Protein AF-A0A8S3J9H4-F1 (afdb_monomer_lite)

pLDDT: mean 72.63, std 20.02, range [33.22, 95.88]

Radius of gyration: 18.47 Å; chains: 1; bounding box: 57×31×37 Å

InterPro domains:
  IPR017923 Transcription factor IIS, N-terminal [PF08711] (23-72)
  IPR017923 Transcription factor IIS, N-terminal [PS51319] (1-75)
  IPR035441 TFIIS/LEDGF domain superfamily [G3DSA:1.20.930.10] (1-78)
  IPR051037 RNA Polymerase II Transcription Factor IWS1 [PTHR46010] (1-109)

Structure (mmCIF, N/CA/C/O backbone):
data_AF-A0A8S3J9H4-F1
#
_entry.id   AF-A0A8S3J9H4-F1
#
loop_
_atom_site.group_PDB
_atom_site.id
_atom_site.type_symbol
_atom_site.label_atom_id
_atom_site.label_alt_id
_atom_site.label_comp_id
_atom_site.label_asym_id
_atom_site.label_entity_id
_atom_site.label_seq_id
_atom_site.pdbx_PDB_ins_code
_atom_site.Cartn_x
_atom_site.Cartn_y
_atom_site.Cartn_z
_atom_site.occupancy
_atom_site.B_iso_or_equiv
_atom_site.auth_seq_id
_atom_site.auth_comp_id
_atom_site.auth_asym_id
_atom_site.auth_atom_id
_atom_site.pdbx_PDB_model_num
ATOM 1 N N . ASP A 1 1 ? -10.829 -6.716 -11.787 1.00 57.03 1 ASP A N 1
ATOM 2 C CA . ASP A 1 1 ? -10.877 -5.422 -11.090 1.00 57.03 1 ASP A CA 1
ATOM 3 C C . ASP A 1 1 ? -11.610 -5.626 -9.769 1.00 57.03 1 ASP A C 1
ATOM 5 O O . ASP A 1 1 ? -12.812 -5.837 -9.770 1.00 57.03 1 ASP A O 1
ATOM 9 N N . TRP A 1 2 ? -10.871 -5.813 -8.675 1.00 53.56 2 TRP A N 1
ATOM 10 C CA . TRP A 1 2 ? -11.391 -6.471 -7.458 1.00 53.56 2 TRP A CA 1
ATOM 11 C C . TRP A 1 2 ? -11.463 -5.550 -6.231 1.00 53.56 2 TRP A C 1
ATOM 13 O O . TRP A 1 2 ? -12.078 -5.885 -5.222 1.00 53.56 2 TRP A O 1
ATOM 23 N N . LEU A 1 3 ? -10.848 -4.375 -6.346 1.00 59.88 3 LEU A N 1
ATOM 24 C CA . LEU A 1 3 ? -10.882 -3.277 -5.378 1.00 59.88 3 LEU A CA 1
ATOM 25 C C . LEU A 1 3 ? -11.513 -2.020 -5.980 1.00 59.88 3 LEU A C 1
ATOM 27 O O . LEU A 1 3 ? -11.468 -0.951 -5.371 1.00 59.88 3 LEU A O 1
ATOM 31 N N . SER A 1 4 ? -12.081 -2.145 -7.179 1.00 64.75 4 SER A N 1
ATOM 32 C CA . SER A 1 4 ? -12.925 -1.115 -7.762 1.00 64.75 4 SER A CA 1
ATOM 33 C C . SER A 1 4 ? -14.063 -0.827 -6.785 1.00 64.75 4 SER A C 1
ATOM 35 O O . SER A 1 4 ? -14.552 -1.766 -6.144 1.00 64.75 4 SER A O 1
ATOM 37 N N . PRO A 1 5 ? -14.473 0.445 -6.641 1.00 62.62 5 PRO A N 1
ATOM 38 C CA . PRO A 1 5 ? -15.626 0.790 -5.828 1.00 62.62 5 PRO A CA 1
ATOM 39 C C . PRO A 1 5 ? -16.774 -0.147 -6.189 1.00 62.62 5 PRO A C 1
ATOM 41 O O . PRO A 1 5 ? -17.089 -0.304 -7.372 1.00 62.62 5 PRO A O 1
ATOM 44 N N . LEU A 1 6 ? -17.393 -0.771 -5.186 1.00 68.19 6 LEU A N 1
ATOM 45 C CA . LEU A 1 6 ? -18.644 -1.483 -5.417 1.00 68.19 6 LEU A CA 1
ATOM 46 C C . LEU A 1 6 ? -19.658 -0.506 -6.055 1.00 68.19 6 LEU A C 1
ATOM 48 O O . LEU A 1 6 ? -19.494 0.712 -5.925 1.00 68.19 6 LEU A O 1
ATOM 52 N N . PRO A 1 7 ? -20.706 -0.984 -6.747 1.00 70.88 7 PRO A N 1
ATOM 53 C CA . PRO A 1 7 ? -21.703 -0.098 -7.360 1.00 70.88 7 PRO A CA 1
ATOM 54 C C . PRO A 1 7 ? -22.318 0.904 -6.364 1.00 70.88 7 PRO A C 1
ATOM 56 O O . PRO A 1 7 ? -22.689 2.014 -6.733 1.00 70.88 7 PRO A O 1
ATOM 59 N N . ASP A 1 8 ? -22.356 0.532 -5.082 1.00 82.69 8 ASP A N 1
ATOM 60 C CA . ASP A 1 8 ? -22.808 1.339 -3.944 1.00 82.69 8 ASP A CA 1
ATOM 61 C C . ASP A 1 8 ? -21.680 2.130 -3.241 1.00 82.69 8 ASP A C 1
ATOM 63 O O . ASP A 1 8 ? -21.896 2.753 -2.200 1.00 82.69 8 ASP A O 1
ATOM 67 N N . LYS A 1 9 ? -20.468 2.110 -3.805 1.00 75.00 9 LYS A N 1
ATOM 68 C CA . LYS A 1 9 ? -19.220 2.691 -3.285 1.00 75.00 9 LYS A CA 1
ATOM 69 C C . LYS A 1 9 ? -18.802 2.146 -1.918 1.00 75.00 9 LYS A C 1
ATOM 71 O O . LYS A 1 9 ? -18.009 2.785 -1.225 1.00 75.00 9 LYS A O 1
ATOM 76 N N . SER A 1 10 ? -19.323 0.994 -1.503 1.00 83.19 10 SER A N 1
ATOM 77 C CA . SER A 1 10 ? -18.910 0.365 -0.255 1.00 83.19 10 SER A CA 1
ATOM 78 C C . SER A 1 10 ? -17.528 -0.283 -0.384 1.00 83.19 10 SER A C 1
ATOM 80 O O . SER A 1 10 ? -17.036 -0.579 -1.475 1.00 83.19 10 SER A O 1
ATOM 82 N N . LEU A 1 11 ? -16.874 -0.476 0.765 1.00 86.38 11 LEU A N 1
ATOM 83 C CA . LEU A 1 11 ? -15.623 -1.221 0.827 1.00 86.38 11 LEU A CA 1
ATOM 84 C C . LEU A 1 11 ? -15.904 -2.720 0.983 1.00 86.38 11 LEU A C 1
ATOM 86 O O . LEU A 1 11 ? -16.80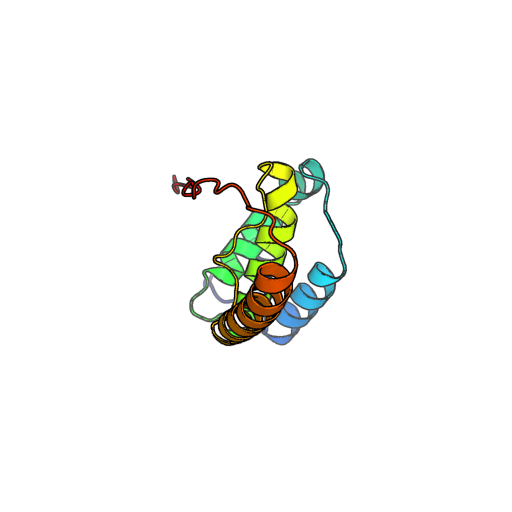2 -3.083 1.750 1.00 86.38 11 LEU A O 1
ATOM 90 N N . PRO A 1 12 ? -15.063 -3.591 0.395 1.00 85.00 12 PRO A N 1
ATOM 91 C CA . PRO A 1 12 ? -15.054 -5.019 0.707 1.00 85.00 12 PRO A CA 1
ATOM 92 C C . PRO A 1 12 ? -14.920 -5.265 2.213 1.00 85.00 12 PRO A C 1
ATOM 94 O O . PRO A 1 12 ? -14.412 -4.409 2.934 1.00 85.00 12 PRO A O 1
ATOM 97 N N . ASN A 1 13 ? -15.317 -6.436 2.712 1.00 90.81 13 ASN A N 1
ATOM 98 C CA . ASN A 1 13 ? -15.254 -6.754 4.145 1.00 90.81 13 ASN A CA 1
ATOM 99 C C . ASN A 1 13 ? -13.864 -6.478 4.765 1.00 90.81 13 ASN A C 1
ATOM 101 O O . ASN A 1 13 ? -12.843 -6.826 4.176 1.00 90.81 13 ASN A O 1
ATOM 105 N N . ILE A 1 14 ? -13.827 -5.906 5.977 1.00 93.06 14 ILE A N 1
ATOM 106 C CA . ILE A 1 14 ? -12.584 -5.516 6.671 1.00 93.06 14 ILE A CA 1
ATOM 107 C C . ILE A 1 14 ? -11.545 -6.643 6.740 1.00 93.06 14 ILE A C 1
ATOM 109 O O . ILE A 1 14 ? -10.380 -6.396 6.444 1.00 93.06 14 ILE A O 1
ATOM 113 N N . LYS A 1 15 ? -11.963 -7.884 7.021 1.00 94.50 15 LYS A N 1
ATOM 114 C CA . LYS A 1 15 ? -11.048 -9.030 7.131 1.00 94.50 15 LYS A CA 1
ATOM 115 C C . LYS A 1 15 ? -10.355 -9.338 5.805 1.00 94.50 15 LYS A C 1
ATOM 117 O O . LYS A 1 15 ? -9.190 -9.718 5.791 1.00 94.50 15 LYS A O 1
ATOM 122 N N . ILE A 1 16 ? -11.061 -9.145 4.688 1.00 92.38 16 ILE A N 1
ATOM 123 C CA . ILE A 1 16 ? -10.501 -9.320 3.342 1.00 92.38 16 ILE A CA 1
ATOM 124 C C . ILE A 1 16 ? -9.462 -8.232 3.075 1.00 92.38 16 ILE A C 1
ATOM 126 O O . ILE A 1 16 ? -8.372 -8.528 2.591 1.00 92.38 16 ILE A O 1
ATOM 130 N N . ARG A 1 17 ? -9.770 -6.979 3.433 1.00 93.19 17 ARG A N 1
ATOM 131 C CA . ARG A 1 17 ? -8.846 -5.850 3.248 1.00 93.19 17 ARG A CA 1
ATOM 132 C C . ARG A 1 17 ? -7.577 -6.028 4.078 1.00 93.19 17 ARG A C 1
ATOM 134 O O . ARG A 1 17 ? -6.482 -5.854 3.557 1.00 93.19 17 ARG A O 1
ATOM 141 N N . GLU A 1 18 ? -7.709 -6.437 5.336 1.00 95.38 18 GLU A N 1
ATOM 142 C CA . GLU A 1 18 ? -6.578 -6.728 6.224 1.00 95.38 18 GLU A CA 1
ATOM 143 C C . GLU A 1 18 ? -5.712 -7.877 5.704 1.00 95.38 18 GLU A C 1
ATOM 145 O O . GLU A 1 18 ? -4.486 -7.749 5.647 1.00 95.38 18 GLU A O 1
ATOM 150 N N . ALA A 1 19 ? -6.340 -8.984 5.292 1.00 95.06 19 ALA A N 1
ATOM 151 C CA . ALA A 1 19 ? -5.637 -10.128 4.726 1.00 95.06 19 ALA A CA 1
ATOM 152 C C . ALA A 1 19 ? -4.871 -9.736 3.459 1.00 95.06 19 ALA A C 1
ATOM 154 O O . ALA A 1 19 ? -3.695 -10.076 3.325 1.00 95.06 19 ALA A O 1
ATOM 155 N N . LEU A 1 20 ? -5.501 -8.961 2.572 1.00 92.62 20 LEU A N 1
ATOM 156 C CA . LEU A 1 20 ? -4.836 -8.434 1.391 1.00 92.62 20 LEU A CA 1
ATOM 157 C C . LEU A 1 20 ? -3.634 -7.574 1.770 1.00 92.62 20 LEU A C 1
ATOM 159 O O . LEU A 1 20 ? -2.537 -7.834 1.293 1.00 92.62 20 LEU A O 1
ATOM 163 N N . ILE A 1 21 ? -3.826 -6.547 2.599 1.00 93.94 21 ILE A N 1
ATOM 164 C CA . ILE A 1 21 ? -2.748 -5.623 2.971 1.00 93.94 21 ILE A CA 1
ATOM 165 C C . ILE A 1 21 ? -1.561 -6.414 3.529 1.00 93.94 21 ILE A C 1
ATOM 167 O O . ILE A 1 21 ? -0.424 -6.171 3.133 1.00 93.94 21 ILE A O 1
ATOM 171 N N . LYS A 1 22 ? -1.823 -7.415 4.375 1.00 94.44 22 LYS A N 1
ATOM 172 C CA . LYS A 1 22 ? -0.793 -8.298 4.933 1.00 94.44 22 LYS A CA 1
ATOM 173 C C . LYS A 1 22 ? -0.061 -9.119 3.866 1.00 94.44 22 LYS A C 1
ATOM 175 O O . LYS A 1 22 ? 1.137 -9.346 4.009 1.00 94.44 22 LYS A O 1
ATOM 180 N N . ILE A 1 23 ? -0.759 -9.580 2.831 1.00 93.81 23 ILE A N 1
ATOM 181 C CA . ILE A 1 23 ? -0.153 -10.271 1.686 1.00 93.81 23 ILE A CA 1
ATOM 182 C C . ILE A 1 23 ? 0.707 -9.288 0.880 1.00 93.81 23 ILE A C 1
ATOM 184 O O . ILE A 1 23 ? 1.861 -9.589 0.602 1.00 93.81 23 ILE A O 1
ATOM 188 N N . LEU A 1 24 ? 0.203 -8.086 0.582 1.00 92.00 24 LEU A N 1
ATOM 189 C CA . LEU A 1 24 ? 0.939 -7.070 -0.182 1.00 92.00 24 LEU A CA 1
ATOM 190 C C . LEU A 1 24 ? 2.223 -6.613 0.516 1.00 92.00 24 LEU A C 1
ATOM 192 O O . LEU A 1 24 ? 3.225 -6.386 -0.150 1.00 92.00 24 LEU A O 1
ATOM 196 N N . GLN A 1 25 ? 2.220 -6.543 1.848 1.00 91.44 25 GLN A N 1
ATOM 197 C CA . GLN A 1 25 ? 3.410 -6.226 2.647 1.00 91.44 25 GLN A CA 1
ATOM 198 C C . GLN A 1 25 ? 4.528 -7.271 2.549 1.00 91.44 25 GLN A C 1
ATOM 200 O O . GLN A 1 25 ? 5.663 -6.962 2.902 1.00 91.44 25 GLN A O 1
ATOM 205 N N . GLN A 1 26 ? 4.223 -8.499 2.125 1.00 91.81 26 GLN A N 1
ATOM 206 C CA . GLN A 1 26 ? 5.230 -9.552 1.952 1.00 91.81 26 GLN A CA 1
ATOM 207 C C . GLN A 1 26 ? 5.957 -9.434 0.613 1.00 91.81 26 GLN A C 1
ATOM 209 O O . GLN A 1 26 ? 7.032 -10.008 0.452 1.00 91.81 26 GLN A O 1
ATOM 214 N N . PHE A 1 27 ? 5.399 -8.685 -0.340 1.00 87.00 27 PHE A N 1
ATOM 215 C CA . PHE A 1 27 ? 6.103 -8.371 -1.572 1.00 87.00 27 PHE A CA 1
ATOM 216 C C . PHE A 1 27 ? 7.113 -7.261 -1.293 1.00 87.00 27 PHE A C 1
ATOM 218 O O . PHE A 1 27 ? 6.790 -6.242 -0.683 1.00 87.00 27 PHE A O 1
ATOM 225 N N . GLY A 1 28 ? 8.347 -7.472 -1.748 1.00 81.62 28 GLY A N 1
ATOM 226 C CA . GLY A 1 28 ? 9.380 -6.444 -1.731 1.00 81.62 28 GLY A CA 1
ATOM 227 C C . GLY A 1 28 ? 9.118 -5.359 -2.777 1.00 81.62 28 GLY A C 1
ATOM 228 O O . GLY A 1 28 ? 7.980 -5.006 -3.092 1.00 81.62 28 GLY A O 1
ATOM 229 N N . THR A 1 29 ? 10.193 -4.836 -3.355 1.00 77.94 29 THR A N 1
ATOM 230 C CA . THR A 1 29 ? 10.106 -3.929 -4.498 1.00 77.94 29 THR A CA 1
ATOM 231 C C . THR A 1 29 ? 9.482 -4.644 -5.698 1.00 77.94 29 THR A C 1
ATOM 233 O O . THR A 1 29 ? 10.009 -5.634 -6.203 1.00 77.94 29 THR A O 1
ATOM 236 N N . ILE A 1 30 ? 8.337 -4.138 -6.154 1.00 84.19 30 ILE A N 1
ATOM 237 C CA . ILE A 1 30 ? 7.670 -4.594 -7.376 1.00 84.19 30 ILE A CA 1
ATOM 238 C C . ILE A 1 30 ? 8.241 -3.835 -8.580 1.00 84.19 30 ILE A C 1
ATOM 240 O O . ILE A 1 30 ? 8.557 -2.650 -8.488 1.00 84.19 30 ILE A O 1
ATOM 244 N N . ASN A 1 31 ? 8.357 -4.520 -9.721 1.00 84.75 31 ASN A N 1
ATOM 245 C CA . ASN A 1 31 ? 8.723 -3.897 -10.993 1.00 84.75 31 ASN A CA 1
ATOM 246 C C . ASN A 1 31 ? 7.656 -2.864 -11.419 1.00 84.75 31 ASN A C 1
ATOM 248 O O . ASN A 1 31 ? 6.462 -3.164 -11.408 1.00 84.75 31 ASN A O 1
ATOM 252 N N . ALA A 1 32 ? 8.091 -1.671 -11.834 1.00 84.75 32 ALA A N 1
ATOM 253 C CA . ALA A 1 32 ? 7.240 -0.580 -12.306 1.00 84.75 32 ALA A CA 1
ATOM 254 C C . ALA A 1 32 ? 6.224 -1.011 -13.379 1.00 84.75 32 ALA A C 1
ATOM 256 O O . ALA A 1 32 ? 5.054 -0.630 -13.298 1.00 84.75 32 ALA A O 1
ATOM 257 N N . ASP A 1 33 ? 6.639 -1.838 -14.344 1.00 87.00 33 ASP A N 1
ATOM 258 C CA . ASP A 1 33 ? 5.752 -2.322 -15.407 1.00 87.00 33 ASP A CA 1
ATOM 259 C C . ASP A 1 33 ? 4.654 -3.227 -14.838 1.00 87.00 33 ASP A C 1
ATOM 261 O O . ASP A 1 33 ? 3.473 -3.010 -15.095 1.00 87.00 33 ASP A O 1
ATOM 265 N N . ALA A 1 34 ? 5.013 -4.155 -13.945 1.00 87.19 34 ALA A N 1
ATOM 266 C CA . ALA A 1 34 ? 4.043 -5.016 -13.269 1.00 87.19 34 ALA A CA 1
ATOM 267 C C . ALA A 1 34 ? 3.062 -4.215 -12.392 1.00 87.19 34 ALA A C 1
ATOM 269 O O . ALA A 1 34 ? 1.875 -4.549 -12.304 1.00 87.19 34 ALA A O 1
ATOM 270 N N . LEU A 1 35 ? 3.527 -3.134 -11.755 1.00 88.12 35 LEU A N 1
ATOM 271 C CA . LEU A 1 35 ? 2.672 -2.243 -10.971 1.00 88.12 35 LEU A CA 1
ATOM 272 C C . LEU A 1 35 ? 1.669 -1.489 -11.856 1.00 88.12 35 LEU A C 1
ATOM 274 O O . LEU A 1 35 ? 0.492 -1.377 -11.494 1.00 88.12 35 LEU A O 1
ATOM 278 N N . ARG A 1 36 ? 2.128 -0.982 -13.005 1.00 85.81 36 ARG A N 1
ATOM 279 C CA . ARG A 1 36 ? 1.298 -0.267 -13.982 1.00 85.81 36 ARG A CA 1
ATOM 280 C C . ARG A 1 36 ? 0.251 -1.197 -14.590 1.00 85.81 36 ARG A C 1
ATOM 282 O O . ARG A 1 36 ? -0.935 -0.870 -14.554 1.00 85.81 36 ARG A O 1
ATOM 289 N N . ASP A 1 37 ? 0.683 -2.354 -15.077 1.00 88.31 37 ASP A N 1
ATOM 290 C CA . ASP A 1 37 ? -0.156 -3.286 -15.832 1.00 88.31 37 ASP A CA 1
ATOM 291 C C . ASP A 1 37 ? -1.220 -3.943 -14.940 1.00 88.31 37 ASP A C 1
ATOM 293 O O . ASP A 1 37 ? -2.361 -4.132 -15.358 1.00 88.31 37 ASP A O 1
ATOM 297 N N . SER A 1 38 ? -0.892 -4.222 -13.674 1.00 89.44 38 SER A N 1
ATOM 298 C CA . SER A 1 38 ? -1.863 -4.761 -12.710 1.00 89.44 38 SER A CA 1
ATOM 299 C C . SER A 1 38 ? -2.884 -3.731 -12.213 1.00 89.44 38 SER A C 1
ATOM 301 O O . SER A 1 38 ? -3.916 -4.110 -11.658 1.00 89.44 38 SER A O 1
ATOM 303 N N . GLY A 1 39 ? -2.600 -2.428 -12.337 1.00 88.69 39 GLY A N 1
ATOM 304 C CA . GLY A 1 39 ? -3.456 -1.356 -11.819 1.00 88.69 39 GLY A CA 1
ATOM 305 C C . GLY A 1 39 ? -3.590 -1.321 -10.288 1.00 88.69 39 GLY A C 1
ATOM 306 O O . GLY A 1 39 ? -4.379 -0.532 -9.756 1.00 88.69 39 GLY A O 1
ATOM 307 N N . ILE A 1 40 ? -2.817 -2.129 -9.557 1.00 90.62 40 ILE A N 1
ATOM 308 C CA . ILE A 1 40 ? -2.954 -2.292 -8.104 1.00 90.62 40 ILE A CA 1
ATOM 309 C C . ILE A 1 40 ? -2.654 -0.995 -7.340 1.00 90.62 40 ILE A C 1
ATOM 311 O O . ILE A 1 40 ? -3.296 -0.718 -6.329 1.00 90.62 40 ILE A O 1
ATOM 315 N N . GLY A 1 41 ? -1.758 -0.143 -7.854 1.00 89.88 41 GLY A N 1
ATOM 316 C CA 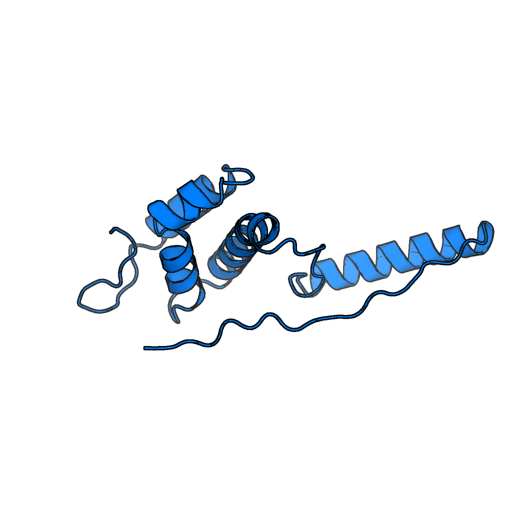. GLY A 1 41 ? -1.444 1.152 -7.240 1.00 89.88 41 GLY A CA 1
ATOM 317 C C . GLY A 1 41 ? -2.671 2.063 -7.099 1.00 89.88 41 GLY A C 1
ATOM 318 O O . GLY A 1 41 ? -2.881 2.666 -6.046 1.00 89.88 41 GLY A O 1
ATOM 319 N N . ARG A 1 42 ? -3.547 2.094 -8.115 1.00 89.38 42 ARG A N 1
ATOM 320 C CA . ARG A 1 42 ? -4.810 2.858 -8.074 1.00 89.38 42 ARG A CA 1
ATOM 321 C C . ARG A 1 42 ? -5.762 2.312 -7.014 1.00 89.38 42 ARG A C 1
ATOM 323 O O . ARG A 1 42 ? -6.362 3.080 -6.265 1.00 89.38 42 ARG A O 1
ATOM 330 N N . SER A 1 43 ? -5.841 0.990 -6.907 1.00 90.44 43 SER A N 1
ATOM 331 C CA . SER A 1 43 ? -6.668 0.315 -5.906 1.00 90.44 43 SER A CA 1
ATOM 332 C C . SER A 1 43 ? -6.207 0.595 -4.471 1.00 90.44 43 SER A C 1
ATOM 334 O O . SER A 1 43 ? -7.026 0.881 -3.598 1.00 90.44 43 SER A O 1
ATOM 336 N N . LEU A 1 44 ? -4.894 0.577 -4.218 1.00 91.62 44 LEU A N 1
ATOM 337 C CA . LEU A 1 44 ? -4.338 0.924 -2.906 1.00 91.62 44 LEU A CA 1
ATOM 338 C C . LEU A 1 44 ? -4.618 2.379 -2.539 1.00 91.62 44 LEU A C 1
ATOM 340 O O . LEU A 1 44 ? -4.997 2.666 -1.402 1.00 91.62 44 LEU A O 1
ATOM 344 N N . MET A 1 45 ? -4.490 3.287 -3.508 1.00 91.19 45 MET A N 1
ATOM 345 C CA . MET A 1 45 ? -4.813 4.698 -3.316 1.00 91.19 45 MET A CA 1
ATOM 346 C C . MET A 1 45 ? -6.300 4.905 -2.999 1.00 91.19 45 MET A C 1
ATOM 348 O O . MET A 1 45 ? -6.633 5.694 -2.113 1.00 91.19 45 MET A O 1
ATOM 352 N N . TYR A 1 46 ? -7.189 4.175 -3.679 1.00 90.81 46 TYR A N 1
ATOM 353 C CA . TYR A 1 46 ? -8.624 4.200 -3.401 1.00 90.81 46 TYR A CA 1
ATOM 354 C C . TYR A 1 46 ? -8.928 3.761 -1.961 1.00 90.81 46 TYR A C 1
ATOM 356 O O . TYR A 1 46 ? -9.572 4.512 -1.225 1.00 90.81 46 TYR A O 1
ATOM 364 N N . LEU A 1 47 ? -8.400 2.611 -1.521 1.00 91.62 47 LEU A N 1
ATOM 365 C CA . LEU A 1 47 ? -8.556 2.137 -0.139 1.00 91.62 47 LEU A CA 1
ATOM 366 C C . LEU A 1 47 ? -8.027 3.157 0.879 1.00 91.62 47 LEU A C 1
ATOM 368 O O . LEU A 1 47 ? -8.700 3.466 1.862 1.00 91.62 47 LEU A O 1
ATOM 372 N N . TYR A 1 48 ? -6.848 3.729 0.622 1.00 93.81 48 TYR A N 1
ATOM 373 C CA . TYR A 1 48 ? -6.220 4.714 1.503 1.00 93.81 48 TYR A CA 1
ATOM 374 C C . TYR A 1 48 ? -7.074 5.986 1.662 1.00 93.81 48 TYR A C 1
ATOM 376 O O . TYR A 1 48 ? -7.287 6.468 2.783 1.00 93.81 48 TYR A O 1
ATOM 384 N N . LYS A 1 49 ? -7.608 6.515 0.553 1.00 90.62 49 LYS A N 1
ATOM 385 C CA . LYS A 1 49 ? -8.446 7.724 0.547 1.00 90.62 49 LYS A CA 1
ATOM 386 C C . LYS A 1 49 ? -9.864 7.476 1.068 1.00 90.62 49 LYS A C 1
ATOM 388 O O . LYS A 1 49 ? -10.531 8.431 1.463 1.00 90.62 49 LYS A O 1
ATOM 393 N N . HIS A 1 50 ? -10.328 6.228 1.126 1.00 91.75 50 HIS A N 1
ATOM 394 C CA . HIS A 1 50 ? -11.708 5.930 1.493 1.00 91.75 50 HIS A CA 1
ATOM 395 C C . HIS A 1 50 ? -12.044 6.380 2.937 1.00 91.75 50 HIS A C 1
ATOM 397 O O . HIS A 1 50 ? -11.291 6.090 3.877 1.00 91.75 50 HIS A O 1
ATOM 403 N N . PRO A 1 51 ? -13.182 7.067 3.174 1.00 89.94 51 PRO A N 1
ATOM 404 C CA . PRO A 1 51 ? -13.533 7.590 4.500 1.00 89.94 51 PRO A CA 1
ATOM 405 C C . PRO A 1 51 ? -13.810 6.489 5.532 1.00 89.94 51 PRO A C 1
ATOM 407 O O . PRO A 1 51 ? -13.570 6.683 6.718 1.00 89.94 51 PRO A O 1
ATOM 410 N N . ARG A 1 52 ? -14.278 5.319 5.081 1.00 91.44 52 ARG A N 1
ATOM 411 C CA . ARG A 1 52 ? -14.606 4.162 5.940 1.00 91.44 52 ARG A CA 1
ATOM 412 C C . ARG A 1 52 ? -13.449 3.176 6.143 1.00 91.44 52 ARG A C 1
ATOM 414 O O . ARG A 1 52 ? -13.672 2.100 6.693 1.00 91.44 52 ARG A O 1
ATOM 421 N N . GLU A 1 53 ? -12.247 3.494 5.665 1.00 94.06 53 GLU A N 1
ATOM 422 C CA . GLU A 1 53 ? -11.072 2.661 5.939 1.00 94.06 53 GLU A CA 1
ATOM 423 C C . GLU A 1 53 ? -10.489 2.970 7.325 1.00 94.06 53 GLU A C 1
ATOM 425 O O . GLU A 1 53 ? -10.514 4.114 7.789 1.00 94.06 53 GLU A O 1
ATOM 430 N N . THR A 1 54 ? -9.959 1.947 7.993 1.00 95.88 54 THR A N 1
ATOM 431 C CA . THR A 1 54 ? -9.420 2.075 9.349 1.00 95.88 54 THR A CA 1
ATOM 432 C C . THR A 1 54 ? -8.103 2.848 9.353 1.00 95.88 54 THR A C 1
ATOM 434 O O . THR A 1 54 ? -7.325 2.812 8.398 1.00 95.88 54 THR A O 1
ATOM 437 N N . LYS A 1 55 ? -7.816 3.541 10.463 1.00 94.00 55 LYS A N 1
ATOM 438 C CA . LYS A 1 55 ? -6.553 4.280 10.628 1.00 94.00 55 LYS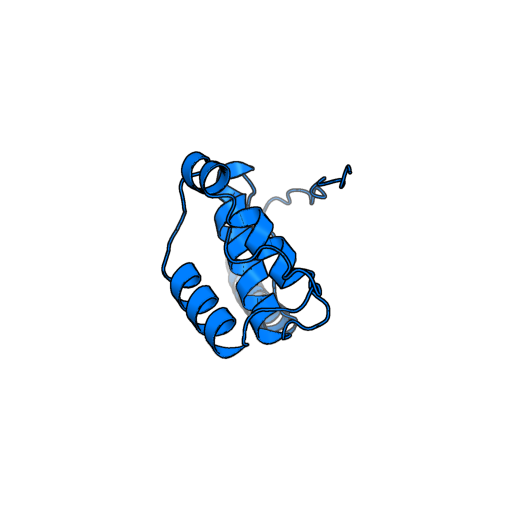 A CA 1
ATOM 439 C C . LYS A 1 55 ? -5.337 3.360 10.486 1.00 94.00 55 LYS A C 1
ATOM 441 O O . LYS A 1 55 ? -4.375 3.723 9.819 1.00 94.00 55 LYS A O 1
ATOM 446 N N . GLU A 1 56 ? -5.407 2.165 11.067 1.00 95.31 56 GLU A N 1
ATOM 447 C CA . GLU A 1 56 ? -4.332 1.176 11.002 1.00 95.31 56 GLU A CA 1
ATOM 448 C C . GLU A 1 56 ? -4.069 0.706 9.564 1.00 95.31 56 GLU A C 1
ATOM 450 O O . GLU A 1 56 ? -2.921 0.680 9.118 1.00 95.31 56 GLU A O 1
ATOM 455 N N . ASN A 1 57 ? -5.125 0.417 8.799 1.00 95.44 57 ASN A N 1
ATOM 456 C CA . ASN A 1 57 ? -4.978 0.031 7.398 1.00 95.44 57 ASN A CA 1
ATOM 457 C C . ASN A 1 57 ? -4.416 1.173 6.556 1.00 95.44 57 ASN A C 1
ATOM 459 O O . ASN A 1 57 ? -3.546 0.929 5.726 1.00 95.44 57 ASN A O 1
ATOM 463 N N . LYS A 1 58 ? -4.827 2.423 6.800 1.00 95.19 58 LYS A N 1
ATOM 464 C CA . LYS A 1 58 ? -4.270 3.588 6.093 1.00 95.19 58 LYS A CA 1
ATOM 465 C C . LYS A 1 58 ? -2.763 3.735 6.298 1.00 95.19 58 LYS A C 1
ATOM 467 O O . LYS A 1 58 ? -2.061 4.032 5.336 1.00 95.19 58 LYS A O 1
ATOM 472 N N . ILE A 1 59 ? -2.263 3.480 7.509 1.00 95.06 59 ILE A N 1
ATOM 473 C CA . ILE A 1 59 ? -0.820 3.499 7.808 1.00 95.06 59 ILE A CA 1
ATOM 474 C C . ILE A 1 59 ? -0.087 2.401 7.023 1.00 95.06 59 ILE A C 1
ATOM 476 O O . ILE A 1 59 ? 0.961 2.645 6.428 1.00 95.06 59 ILE A O 1
ATOM 480 N N . LYS A 1 60 ? -0.648 1.190 6.971 1.00 95.12 60 LYS A N 1
ATOM 481 C CA . LYS A 1 60 ? -0.053 0.082 6.208 1.00 95.12 60 LYS A CA 1
ATOM 482 C C . LYS A 1 60 ? -0.073 0.358 4.701 1.00 95.12 60 LYS A C 1
ATOM 484 O O . LYS A 1 60 ? 0.937 0.155 4.035 1.00 95.12 60 LYS A O 1
ATOM 489 N N . LEU A 1 61 ? -1.192 0.861 4.182 1.00 94.44 61 LEU A N 1
ATOM 490 C CA . LEU A 1 61 ? -1.377 1.196 2.769 1.00 94.44 61 LEU A CA 1
ATOM 491 C C . LEU A 1 61 ? -0.399 2.273 2.307 1.00 94.44 61 LEU A C 1
ATOM 493 O O . LEU A 1 61 ? 0.249 2.089 1.282 1.00 94.44 61 LEU A O 1
ATOM 497 N N . ILE A 1 62 ? -0.247 3.369 3.060 1.00 93.38 62 ILE A N 1
ATOM 498 C CA . ILE A 1 62 ? 0.652 4.453 2.647 1.00 93.38 62 ILE A CA 1
ATOM 499 C C . ILE A 1 62 ? 2.116 4.002 2.616 1.00 93.38 62 ILE A C 1
ATOM 501 O O . ILE A 1 62 ? 2.858 4.396 1.717 1.00 93.38 62 ILE A O 1
ATOM 505 N N . LYS A 1 63 ? 2.512 3.110 3.533 1.00 92.38 63 LYS A N 1
ATOM 506 C CA . LYS A 1 63 ? 3.842 2.497 3.517 1.00 92.38 63 LYS A CA 1
ATOM 507 C C . LYS A 1 63 ? 4.072 1.697 2.231 1.00 92.38 63 LYS A C 1
ATOM 509 O O . LYS A 1 63 ? 5.049 1.961 1.541 1.00 92.38 63 LYS A O 1
ATOM 514 N N . ILE A 1 64 ? 3.141 0.805 1.874 1.00 92.88 64 ILE A N 1
ATOM 515 C CA . ILE A 1 64 ? 3.216 0.011 0.632 1.00 92.88 64 ILE A CA 1
ATOM 516 C C . ILE A 1 64 ? 3.289 0.932 -0.591 1.00 92.88 64 ILE A C 1
ATOM 518 O O . ILE A 1 64 ? 4.162 0.762 -1.437 1.00 92.88 64 ILE A O 1
ATOM 522 N N . ILE A 1 65 ? 2.402 1.933 -0.669 1.00 91.25 65 ILE A N 1
ATOM 523 C CA . ILE A 1 65 ? 2.353 2.881 -1.791 1.00 91.25 65 ILE A CA 1
ATOM 524 C C . ILE A 1 65 ? 3.702 3.583 -1.958 1.00 91.25 65 ILE A C 1
ATOM 526 O O . ILE A 1 65 ? 4.208 3.662 -3.072 1.00 91.25 65 ILE A O 1
ATOM 530 N N . HIS A 1 66 ? 4.304 4.066 -0.870 1.00 88.38 66 HIS A N 1
ATOM 531 C CA . HIS A 1 66 ? 5.596 4.743 -0.949 1.00 88.38 66 HIS A CA 1
ATOM 532 C C . HIS A 1 66 ? 6.719 3.780 -1.326 1.00 88.38 66 HIS A C 1
ATOM 534 O O . HIS A 1 66 ? 7.520 4.110 -2.195 1.00 88.38 66 HIS A O 1
ATOM 540 N N . ASP A 1 67 ? 6.783 2.604 -0.703 1.00 89.81 67 ASP A N 1
ATOM 541 C CA . ASP A 1 67 ? 7.836 1.625 -0.983 1.00 89.81 67 ASP A CA 1
ATOM 542 C C . ASP A 1 67 ? 7.807 1.176 -2.455 1.00 89.81 67 ASP A C 1
ATOM 544 O O . ASP A 1 67 ? 8.860 1.002 -3.067 1.00 89.81 67 ASP A O 1
ATOM 548 N N . TRP A 1 68 ? 6.618 1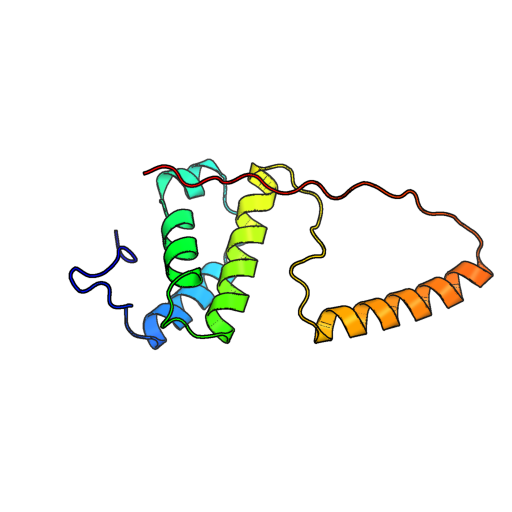.069 -3.055 1.00 90.00 68 TRP A N 1
ATOM 549 C CA . TRP A 1 68 ? 6.460 0.709 -4.466 1.00 90.00 68 TRP A CA 1
ATOM 550 C C . TRP A 1 68 ? 6.634 1.889 -5.430 1.00 90.00 68 TRP A C 1
ATOM 552 O O . TRP A 1 68 ? 7.118 1.693 -6.540 1.00 90.00 68 TRP A O 1
ATOM 562 N N . ALA A 1 69 ? 6.279 3.112 -5.028 1.00 86.56 69 ALA A N 1
ATOM 563 C CA . ALA A 1 69 ? 6.429 4.304 -5.866 1.00 86.56 69 ALA A CA 1
ATOM 564 C C . ALA A 1 69 ? 7.878 4.818 -5.925 1.00 86.56 69 ALA A C 1
ATOM 566 O O . ALA A 1 69 ? 8.310 5.320 -6.962 1.00 86.56 69 ALA A O 1
ATOM 567 N N . ARG A 1 70 ? 8.651 4.683 -4.839 1.00 82.69 70 ARG A N 1
ATOM 568 C CA . ARG A 1 70 ? 10.037 5.183 -4.742 1.00 82.69 70 ARG A CA 1
ATOM 569 C C . ARG A 1 70 ? 10.946 4.782 -5.912 1.00 82.69 70 ARG A C 1
ATOM 571 O O . ARG A 1 70 ? 11.514 5.695 -6.508 1.00 82.69 70 ARG A O 1
ATOM 578 N N . PRO A 1 71 ? 11.089 3.490 -6.278 1.00 82.25 71 PRO A N 1
ATOM 579 C CA . PRO A 1 71 ? 11.965 3.099 -7.385 1.00 82.25 71 PRO A CA 1
ATOM 580 C C . PRO A 1 71 ? 11.481 3.611 -8.749 1.00 82.25 71 PRO A C 1
ATOM 582 O O . PRO A 1 71 ? 12.277 3.705 -9.674 1.00 82.25 71 PRO A O 1
ATOM 585 N N . ILE A 1 72 ? 10.199 3.961 -8.878 1.00 82.50 72 ILE A N 1
ATOM 586 C CA . ILE A 1 72 ? 9.615 4.476 -10.125 1.00 82.50 72 ILE A CA 1
ATOM 587 C C . ILE A 1 72 ? 9.961 5.955 -10.310 1.00 82.50 72 ILE A C 1
ATOM 589 O O . ILE A 1 72 ? 10.289 6.385 -11.410 1.00 82.50 72 ILE A O 1
ATOM 593 N N . PHE A 1 73 ? 9.903 6.730 -9.227 1.00 79.81 73 PHE A N 1
ATOM 594 C CA . PHE A 1 73 ? 10.123 8.178 -9.251 1.00 79.81 73 PHE A CA 1
ATOM 595 C C . PHE A 1 73 ? 11.537 8.598 -8.827 1.00 79.81 73 PHE A C 1
ATOM 597 O O . PHE A 1 73 ? 11.803 9.790 -8.716 1.00 79.81 73 PHE A O 1
ATOM 604 N N . ASN A 1 74 ? 12.432 7.635 -8.577 1.00 74.31 74 ASN A N 1
ATOM 605 C CA . ASN A 1 74 ? 13.788 7.862 -8.072 1.00 74.31 74 ASN A CA 1
ATOM 606 C C . ASN A 1 74 ? 13.817 8.791 -6.838 1.00 74.31 74 ASN A C 1
ATOM 608 O O . ASN A 1 74 ? 14.586 9.748 -6.774 1.00 74.31 74 ASN A O 1
ATOM 612 N N . LEU A 1 75 ? 12.916 8.537 -5.882 1.00 71.00 75 LEU A N 1
ATOM 613 C CA . LEU A 1 75 ? 12.766 9.352 -4.673 1.00 71.00 75 LEU A CA 1
ATOM 614 C C . LEU A 1 75 ? 13.706 8.860 -3.568 1.00 71.00 75 LEU A C 1
ATOM 616 O O . LEU A 1 75 ? 13.584 7.717 -3.117 1.00 71.00 75 LEU A O 1
ATOM 620 N N . ASP A 1 76 ? 14.574 9.747 -3.080 1.00 60.44 76 ASP A N 1
ATOM 621 C CA . ASP A 1 76 ? 15.339 9.524 -1.852 1.00 60.44 76 ASP A CA 1
ATOM 622 C C . ASP A 1 76 ? 14.414 9.572 -0.619 1.00 60.44 76 ASP A C 1
ATOM 624 O O . ASP A 1 76 ? 13.363 10.211 -0.621 1.00 60.44 76 ASP A O 1
ATOM 628 N N . THR A 1 77 ? 14.778 8.836 0.437 1.00 54.88 77 THR A N 1
ATOM 629 C CA . THR A 1 77 ? 13.974 8.604 1.657 1.00 54.88 77 THR A CA 1
ATOM 630 C C . THR A 1 77 ? 13.235 9.845 2.173 1.00 54.88 77 THR A C 1
ATOM 632 O O . THR A 1 77 ? 13.858 10.743 2.727 1.00 54.88 77 THR A O 1
ATOM 635 N N . ASP A 1 78 ? 11.901 9.844 2.081 1.00 55.31 78 ASP A N 1
ATOM 636 C CA . ASP A 1 78 ? 11.075 10.970 2.524 1.00 55.31 78 ASP A CA 1
ATOM 637 C C . ASP A 1 78 ? 10.597 10.809 3.983 1.00 55.31 78 ASP A C 1
ATOM 639 O O . ASP A 1 78 ? 9.989 9.818 4.404 1.00 55.31 78 ASP A O 1
ATOM 643 N N . TYR A 1 79 ? 10.909 11.826 4.773 1.00 48.88 79 TYR A N 1
ATOM 644 C CA . TYR A 1 79 ? 10.854 11.921 6.232 1.00 48.88 79 TYR A CA 1
ATOM 645 C C . TYR A 1 79 ? 9.421 12.108 6.759 1.00 48.88 79 TYR A C 1
ATOM 647 O O . TYR A 1 79 ? 9.168 11.946 7.958 1.00 48.88 79 TYR A O 1
ATOM 655 N N . LYS A 1 80 ? 8.479 12.426 5.863 1.00 54.62 80 LYS A N 1
ATOM 656 C CA . LYS A 1 80 ? 7.101 12.839 6.171 1.00 54.62 80 LYS A CA 1
ATOM 657 C C . LYS A 1 80 ? 6.173 11.695 6.613 1.00 54.62 80 LYS A C 1
ATOM 659 O O . LYS A 1 80 ? 5.153 11.963 7.247 1.00 54.62 80 LYS A O 1
ATOM 664 N N . LEU A 1 81 ? 6.537 10.434 6.355 1.00 49.47 81 LEU A N 1
ATOM 665 C CA . LEU A 1 81 ? 5.743 9.248 6.733 1.00 49.47 81 LEU A CA 1
ATOM 666 C C . LEU A 1 81 ? 5.854 8.821 8.191 1.00 49.47 81 LEU A C 1
ATOM 668 O O . LEU A 1 81 ? 5.137 7.929 8.641 1.00 49.47 81 LEU A O 1
ATOM 672 N N . LEU A 1 82 ? 6.775 9.423 8.921 1.00 44.16 82 LEU A N 1
ATOM 673 C CA . LEU A 1 82 ? 7.074 8.968 10.253 1.00 44.16 82 LEU A CA 1
ATOM 674 C C . LEU A 1 82 ? 5.909 9.299 11.192 1.00 44.16 82 LEU A C 1
ATOM 676 O O . LEU A 1 82 ? 5.458 10.452 11.255 1.00 44.16 82 LEU A O 1
ATOM 680 N N . THR A 1 83 ? 5.402 8.307 11.919 1.00 56.78 83 THR A N 1
ATOM 681 C CA . THR A 1 83 ? 4.407 8.560 12.970 1.00 56.78 83 THR A CA 1
ATOM 682 C C . THR A 1 83 ? 5.008 9.490 14.032 1.00 56.78 83 THR A C 1
ATOM 684 O O . THR A 1 83 ? 6.227 9.586 14.158 1.00 56.78 83 THR A O 1
ATOM 687 N N . ARG A 1 84 ? 4.184 10.232 14.791 1.00 51.88 84 ARG A N 1
ATOM 688 C CA . ARG A 1 84 ? 4.685 11.127 15.862 1.00 51.88 84 ARG A CA 1
ATOM 689 C C . ARG A 1 84 ? 5.635 10.394 16.821 1.00 51.88 84 ARG A C 1
ATOM 691 O O . ARG A 1 84 ? 6.615 10.979 17.261 1.00 51.88 84 ARG A O 1
ATOM 698 N N . GLU A 1 85 ? 5.349 9.121 17.077 1.00 46.59 85 GLU A N 1
ATOM 699 C CA . GLU A 1 85 ? 6.130 8.244 17.947 1.00 46.59 85 GLU A CA 1
ATOM 700 C C . GLU A 1 85 ? 7.509 7.925 17.361 1.00 46.59 85 GLU A C 1
ATOM 702 O O . GLU A 1 85 ? 8.540 8.142 17.988 1.00 46.59 85 GLU A O 1
ATOM 707 N N . GLU A 1 86 ? 7.549 7.512 16.098 1.00 51.88 86 GLU A N 1
ATOM 708 C CA . GLU A 1 86 ? 8.806 7.257 15.405 1.00 51.88 86 GLU A CA 1
ATOM 709 C C . GLU A 1 86 ? 9.618 8.560 15.193 1.00 51.88 86 GLU A C 1
ATOM 711 O O . GLU A 1 86 ? 10.848 8.498 15.138 1.00 51.88 86 GLU A O 1
ATOM 716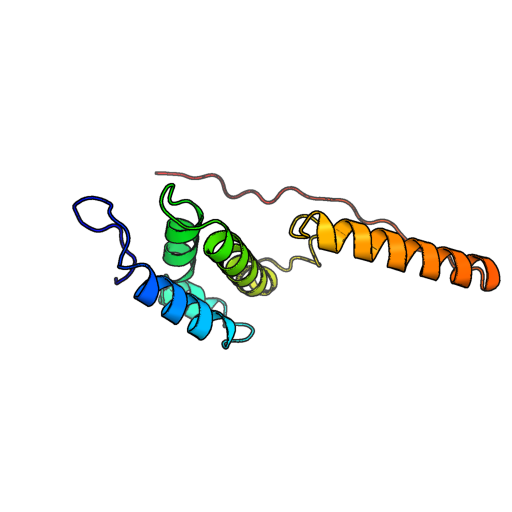 N N . ARG A 1 87 ? 8.970 9.745 15.121 1.00 55.12 87 ARG A N 1
ATOM 717 C CA . ARG A 1 87 ? 9.645 11.076 15.086 1.00 55.12 87 ARG A CA 1
ATOM 718 C C . ARG A 1 87 ? 10.384 11.338 16.367 1.00 55.12 87 ARG A C 1
ATOM 720 O O . ARG A 1 87 ? 11.559 11.680 16.320 1.00 55.12 87 ARG A O 1
ATOM 727 N N . LEU A 1 88 ? 9.711 11.103 17.482 1.00 56.91 88 LEU A N 1
ATOM 728 C CA . LEU A 1 88 ? 10.310 11.272 18.787 1.00 56.91 88 LEU A CA 1
ATOM 729 C C . LEU A 1 88 ? 11.485 10.306 18.982 1.00 56.91 88 LEU A C 1
ATOM 731 O O . LEU A 1 88 ? 12.548 10.732 19.421 1.00 56.91 88 LEU A O 1
ATOM 735 N N . GLN A 1 89 ? 11.338 9.043 18.570 1.00 57.94 89 GLN A N 1
ATOM 736 C CA . GLN A 1 89 ? 12.419 8.059 18.648 1.00 57.94 89 GLN A CA 1
ATOM 737 C C . GLN A 1 89 ? 13.641 8.486 17.825 1.00 57.94 89 GLN A C 1
ATOM 739 O O . GLN A 1 89 ? 14.764 8.436 18.315 1.00 57.94 89 GLN A O 1
ATOM 744 N N . ARG A 1 90 ? 13.439 9.002 16.606 1.00 58.50 90 ARG A N 1
ATOM 745 C CA . ARG A 1 90 ? 14.543 9.524 15.791 1.00 58.50 90 ARG A CA 1
ATOM 746 C C . ARG A 1 90 ? 15.144 10.815 16.329 1.00 58.50 90 ARG A C 1
ATOM 748 O O . ARG A 1 90 ? 16.347 10.995 16.179 1.00 58.50 90 ARG A O 1
ATOM 755 N N . ASP A 1 91 ? 14.366 11.703 16.939 1.00 59.09 91 ASP A N 1
ATOM 756 C CA . ASP A 1 91 ? 14.908 12.891 17.608 1.00 59.09 91 ASP A CA 1
ATOM 757 C C . ASP A 1 91 ? 15.794 12.486 18.795 1.00 59.09 91 ASP A C 1
ATOM 759 O O . ASP A 1 91 ? 16.863 13.067 18.992 1.00 59.09 91 ASP A O 1
ATOM 763 N N . VAL A 1 92 ? 15.413 11.432 19.523 1.00 64.19 92 VAL A N 1
ATOM 764 C CA . VAL A 1 92 ? 16.231 10.805 20.573 1.00 64.19 92 VAL A CA 1
ATOM 765 C C . VAL A 1 92 ? 17.489 10.161 19.978 1.00 64.19 92 VAL A C 1
ATOM 767 O O . VAL A 1 92 ? 18.598 10.428 20.448 1.00 64.19 92 VAL A O 1
ATOM 770 N N . ASP A 1 93 ? 17.365 9.386 18.902 1.00 64.50 93 ASP A N 1
ATOM 771 C CA . ASP A 1 93 ? 18.497 8.736 18.229 1.00 64.50 93 ASP A CA 1
ATOM 772 C C . ASP A 1 93 ? 19.451 9.768 17.597 1.00 64.50 93 ASP A C 1
ATOM 774 O O . ASP A 1 93 ? 20.670 9.621 17.634 1.00 64.50 93 ASP A O 1
ATOM 778 N N . GLN A 1 94 ? 18.933 10.878 17.065 1.00 60.28 94 GLN A N 1
ATOM 779 C CA . GLN A 1 94 ? 19.749 11.984 16.570 1.00 60.28 94 GLN A CA 1
ATOM 780 C C . GLN A 1 94 ? 20.364 12.803 17.698 1.00 60.28 94 GLN A C 1
ATOM 782 O O . GLN A 1 94 ? 21.476 13.294 17.526 1.00 60.28 94 GLN A O 1
ATOM 787 N N . ALA A 1 95 ? 19.691 12.976 18.834 1.00 66.12 95 ALA A N 1
ATOM 788 C CA . ALA A 1 95 ? 20.276 13.632 19.999 1.00 66.12 95 ALA A CA 1
ATOM 789 C C . ALA A 1 95 ? 21.434 12.800 20.568 1.00 66.12 95 ALA A C 1
ATOM 791 O O . ALA A 1 95 ? 22.483 13.354 20.902 1.00 66.12 95 ALA A O 1
ATOM 792 N N . THR A 1 96 ? 21.289 11.473 20.607 1.00 61.91 96 THR A N 1
ATOM 793 C CA . THR A 1 96 ? 22.355 10.553 21.029 1.00 61.91 96 THR A CA 1
ATOM 794 C C . THR A 1 96 ? 23.500 10.505 20.014 1.00 61.91 96 THR A C 1
ATOM 796 O O . THR A 1 96 ? 24.655 10.653 20.417 1.00 61.91 96 THR A O 1
ATOM 799 N N . LEU A 1 97 ? 23.216 10.437 18.705 1.00 58.47 97 LEU A N 1
ATOM 800 C CA . LEU A 1 97 ? 24.244 10.541 17.661 1.00 58.47 97 LEU A CA 1
ATOM 801 C C . LEU A 1 97 ? 24.937 11.907 17.663 1.00 58.47 97 LEU A C 1
ATOM 803 O O . LEU A 1 97 ? 26.154 11.955 17.546 1.00 58.47 97 LEU A O 1
ATOM 807 N N . LYS A 1 98 ? 24.214 13.024 17.825 1.00 56.31 98 LYS A N 1
ATOM 808 C CA . LYS A 1 98 ? 24.810 14.371 17.907 1.00 56.31 98 LYS A CA 1
ATOM 809 C C . LYS A 1 98 ? 25.781 14.462 19.075 1.00 56.31 98 LYS A C 1
ATOM 811 O O . LYS A 1 98 ? 26.885 14.963 18.888 1.00 56.31 98 LYS A O 1
ATOM 816 N N . ARG A 1 99 ? 25.407 13.900 20.227 1.00 57.66 99 ARG A N 1
ATOM 817 C CA . ARG A 1 99 ? 26.248 13.822 21.429 1.00 57.66 99 ARG A CA 1
ATOM 818 C C . ARG A 1 99 ? 27.495 12.949 21.230 1.00 57.66 99 ARG A C 1
ATOM 820 O O . ARG A 1 99 ? 28.531 13.236 21.819 1.00 57.66 99 ARG A O 1
ATOM 827 N N . GLN A 1 100 ? 27.423 11.930 20.371 1.00 55.03 100 GLN A N 1
ATOM 828 C CA . GLN A 1 100 ? 28.588 11.142 19.948 1.00 55.03 100 GLN A CA 1
ATOM 829 C C . GLN A 1 100 ? 29.438 11.880 18.898 1.00 55.03 100 GLN A C 1
ATOM 831 O O . GLN A 1 100 ? 30.657 11.901 18.998 1.00 55.03 100 GLN A O 1
ATOM 836 N N . THR A 1 101 ? 28.826 12.562 17.927 1.00 53.47 101 THR A N 1
ATOM 837 C CA . THR A 1 101 ? 29.550 13.302 16.876 1.00 53.47 101 THR A CA 1
ATOM 838 C C . THR A 1 101 ? 30.186 14.600 17.366 1.00 53.47 101 THR A C 1
ATOM 840 O O . THR A 1 101 ? 31.191 15.020 16.801 1.00 53.47 101 THR A O 1
ATOM 843 N N . SER A 1 102 ? 29.680 15.216 18.440 1.00 53.00 102 SER A N 1
ATOM 844 C CA . SER A 1 102 ? 30.372 16.316 19.125 1.00 53.00 102 SER A CA 1
ATOM 845 C C . SER A 1 102 ? 31.697 15.875 19.753 1.00 53.00 102 SER A C 1
ATOM 847 O O . SER A 1 102 ? 32.534 16.724 20.032 1.00 53.00 102 SER A O 1
ATOM 849 N N . LEU A 1 103 ? 31.915 14.565 19.932 1.00 55.28 103 LEU A N 1
ATOM 850 C CA . LEU A 1 103 ? 33.206 13.997 20.329 1.00 55.28 103 LEU A CA 1
ATOM 851 C C . LEU A 1 103 ? 34.113 13.677 19.122 1.00 55.28 103 LEU A C 1
ATOM 853 O O . LEU A 1 103 ? 35.305 13.472 19.316 1.00 55.28 103 LEU A O 1
ATOM 857 N N . THR A 1 104 ? 33.586 13.632 17.886 1.00 53.19 104 THR A N 1
ATOM 858 C CA . THR A 1 104 ? 34.321 13.124 16.703 1.00 53.19 104 THR A CA 1
ATOM 859 C C . THR A 1 104 ? 34.294 14.024 15.450 1.00 53.19 104 THR A C 1
ATOM 861 O O . THR A 1 104 ? 34.838 13.636 14.420 1.00 53.19 104 THR A O 1
ATOM 864 N N . GLY A 1 105 ? 33.676 15.210 15.498 1.00 48.91 105 GLY A N 1
ATOM 865 C CA . GLY A 1 105 ? 33.884 16.343 14.577 1.00 48.91 105 GLY A CA 1
ATOM 866 C C . GLY A 1 105 ? 33.778 16.088 13.061 1.00 48.91 105 GLY A C 1
ATOM 867 O O . GLY A 1 105 ? 34.770 16.248 12.354 1.00 48.91 105 GLY A O 1
ATOM 868 N N . LYS A 1 106 ? 32.589 15.780 12.508 1.00 40.38 106 LYS A N 1
ATOM 869 C CA . LYS A 1 106 ? 32.387 15.736 11.036 1.00 40.38 106 LYS A CA 1
ATOM 870 C C . LYS A 1 106 ? 31.031 16.333 10.589 1.00 40.38 106 LYS A C 1
ATOM 872 O O . LYS A 1 106 ? 30.012 15.943 11.161 1.00 40.38 106 LYS A O 1
ATOM 877 N N . PRO A 1 107 ? 30.970 17.245 9.589 1.00 40.69 107 PRO A N 1
ATOM 878 C CA . PRO A 1 107 ? 29.728 17.925 9.189 1.00 40.69 107 PRO A CA 1
ATOM 879 C C . PRO A 1 107 ? 28.927 17.149 8.120 1.00 40.69 107 PRO A 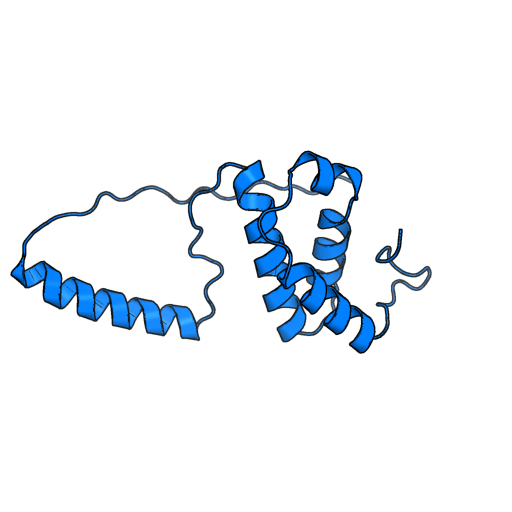C 1
ATOM 881 O O . PRO A 1 107 ? 29.501 16.391 7.339 1.00 40.69 107 PRO A O 1
ATOM 884 N N . LYS A 1 108 ? 27.597 17.357 8.059 1.00 39.28 108 LYS A N 1
ATOM 885 C CA . LYS A 1 108 ? 26.681 16.787 7.042 1.00 39.28 108 LYS A CA 1
ATOM 886 C C . LYS A 1 108 ? 25.987 17.879 6.207 1.00 39.28 108 LYS A C 1
ATOM 888 O O . LYS A 1 108 ? 25.416 18.812 6.768 1.00 39.28 108 LYS A O 1
ATOM 893 N N . ASN A 1 109 ? 26.027 17.700 4.881 1.00 40.41 109 ASN A N 1
ATOM 894 C CA . ASN A 1 109 ? 25.342 18.483 3.838 1.00 40.41 109 ASN A CA 1
ATOM 895 C C . ASN A 1 109 ? 23.808 18.374 3.940 1.00 40.41 109 ASN A C 1
ATOM 897 O O . ASN A 1 109 ? 23.291 17.319 4.307 1.00 40.41 109 ASN A O 1
ATOM 901 N N . ARG A 1 110 ? 23.089 19.451 3.591 1.00 41.66 110 ARG A N 1
ATOM 902 C CA . ARG A 1 110 ? 21.615 19.535 3.571 1.00 41.66 110 ARG A CA 1
ATOM 903 C C . ARG A 1 110 ? 21.106 19.527 2.123 1.00 41.66 110 ARG A C 1
ATOM 905 O O . ARG A 1 110 ? 21.585 20.336 1.335 1.00 41.66 110 ARG A O 1
ATOM 912 N N . SER A 1 111 ? 20.120 18.684 1.809 1.00 36.31 111 SER A N 1
ATOM 913 C CA . SER A 1 111 ? 19.434 18.644 0.505 1.00 36.31 111 SER A CA 1
ATOM 914 C C . SER A 1 111 ? 17.935 18.890 0.689 1.00 36.31 111 SER A C 1
ATOM 916 O O . SER A 1 111 ? 17.355 18.432 1.670 1.00 36.31 111 SER A O 1
ATOM 918 N N . ALA A 1 112 ? 17.360 19.661 -0.232 1.00 42.44 112 ALA A N 1
ATOM 919 C CA . ALA A 1 112 ? 16.057 20.318 -0.173 1.00 42.44 112 ALA A CA 1
ATOM 920 C C . ALA A 1 112 ? 14.839 19.390 -0.382 1.00 42.44 112 ALA A C 1
ATOM 922 O O . ALA A 1 112 ? 14.895 18.458 -1.179 1.00 42.44 112 ALA A O 1
ATOM 923 N N . ASP A 1 113 ? 13.734 19.704 0.306 1.00 35.78 113 ASP A N 1
ATOM 924 C CA . ASP A 1 113 ? 12.396 19.122 0.120 1.00 35.78 113 ASP A CA 1
ATOM 925 C C . ASP A 1 113 ? 11.773 19.586 -1.213 1.00 35.78 113 ASP A C 1
ATOM 927 O O . ASP A 1 113 ? 11.679 20.789 -1.462 1.00 35.78 113 ASP A O 1
ATOM 931 N N . VAL A 1 114 ? 11.304 18.652 -2.048 1.00 46.41 114 VAL A N 1
ATOM 932 C CA . VAL A 1 114 ? 10.524 18.936 -3.268 1.00 46.41 114 VAL A CA 1
ATOM 933 C C . VAL A 1 114 ? 9.154 18.266 -3.138 1.00 46.41 114 VAL A C 1
ATOM 935 O O . VAL A 1 114 ? 9.068 17.056 -2.941 1.00 46.41 114 VAL A O 1
ATOM 938 N N . ASP A 1 115 ? 8.081 19.058 -3.212 1.00 41.09 115 ASP A N 1
ATOM 939 C CA . ASP A 1 115 ? 6.696 18.576 -3.189 1.00 41.09 115 ASP A CA 1
ATOM 940 C C . ASP A 1 115 ? 6.383 17.720 -4.429 1.00 41.09 115 ASP A C 1
ATOM 942 O O . ASP A 1 115 ? 6.594 18.139 -5.567 1.00 41.09 115 ASP A O 1
ATOM 946 N N . LEU A 1 116 ? 5.864 16.508 -4.202 1.00 44.12 116 LEU A N 1
ATOM 947 C CA . LEU A 1 116 ? 5.437 15.569 -5.242 1.00 44.12 116 LEU A CA 1
ATOM 948 C C . LEU A 1 116 ? 4.163 16.074 -5.946 1.00 44.12 116 LEU A C 1
ATOM 950 O O . LEU A 1 116 ? 3.115 16.162 -5.298 1.00 44.12 116 LEU A O 1
ATOM 954 N N . PRO A 1 117 ? 4.191 16.339 -7.266 1.00 43.78 117 PRO A N 1
ATOM 955 C CA . PRO A 1 117 ? 3.010 16.740 -8.005 1.00 43.78 117 PRO A CA 1
ATOM 956 C C . PRO A 1 117 ? 2.299 15.487 -8.519 1.00 43.78 117 PRO A C 1
ATOM 958 O O . PRO A 1 117 ? 2.739 14.845 -9.470 1.00 43.78 117 PRO A O 1
ATOM 961 N N . PHE A 1 118 ? 1.167 15.139 -7.917 1.00 44.03 118 PHE A N 1
ATOM 962 C CA . PHE A 1 118 ? 0.176 14.318 -8.611 1.00 44.03 118 PHE A CA 1
ATOM 963 C C . PHE A 1 118 ? -1.172 15.022 -8.544 1.00 44.03 118 PHE A C 1
ATOM 965 O O . PHE A 1 118 ? -2.016 14.745 -7.688 1.00 44.03 118 PHE A O 1
ATOM 972 N N . SER A 1 119 ? -1.323 16.001 -9.436 1.00 42.69 119 SER A N 1
ATOM 973 C CA . SER A 1 119 ? -2.606 16.619 -9.732 1.00 42.69 119 SER A CA 1
ATOM 974 C C . SER A 1 119 ? -3.520 15.584 -10.376 1.00 42.69 119 SER A C 1
ATOM 976 O O . SER A 1 119 ? -3.156 14.898 -11.327 1.00 42.69 119 SER A O 1
ATOM 978 N N . SER A 1 120 ? -4.703 15.470 -9.784 1.00 39.97 120 SER A N 1
ATOM 979 C CA . SER A 1 120 ? -5.854 14.749 -10.304 1.00 39.97 120 SER A CA 1
ATOM 980 C C . SER A 1 120 ? -6.354 15.445 -11.563 1.00 39.97 120 SER A C 1
ATOM 982 O O . SER A 1 120 ? -6.661 16.631 -11.488 1.00 39.97 120 SER A O 1
ATOM 984 N N . ASP A 1 121 ? -6.523 14.701 -12.649 1.00 33.22 121 ASP A N 1
ATOM 985 C CA . ASP A 1 121 ? -7.437 15.077 -13.723 1.00 33.22 121 ASP A CA 1
ATOM 986 C C . ASP A 1 121 ? -8.452 13.946 -13.918 1.00 33.22 121 ASP A C 1
ATOM 988 O O . ASP A 1 121 ? -8.058 12.782 -14.017 1.00 33.22 121 ASP A O 1
ATOM 992 N N . GLY A 1 122 ? -9.733 14.339 -13.942 1.00 34.53 122 GLY A N 1
ATOM 993 C CA . GLY A 1 122 ? -10.881 13.601 -14.495 1.00 34.53 122 GLY A CA 1
ATOM 994 C C . GLY A 1 122 ? -11.367 12.370 -13.754 1.00 34.53 122 GLY A C 1
ATOM 995 O O . GLY A 1 122 ? -10.973 11.260 -14.169 1.00 34.53 122 GLY A O 1
#

Foldseek 3Di:
DPLPQDPVSDGDDPVVLVVVLVVLVVDAADDPVCCVVVVVLVSLVSLLPDPPHDPVSVLSSVVSNCRHCCVVVVDDDDPVSQDPVSVVVVVVVVVVVVVVVVVVDDDDDDDDDDDDDDDDDD

Organism: NCBI:txid392030

Secondary structure (DSSP, 8-state):
--SSPPTT-PPPPHHHHHHHHHHHTT--SPPHHHHHHH-HHHHHHHHHH-TTS-HHHHHHHHHHHHHHHHHHHT----GGG--HHHHHHHHHHHHHHHHHHTTT------------------

Sequence (122 aa):
DWLSPLPDKSLPNIKIREALIKILQQFGTINADALRDSGIGRSLMYLYKHPRETKENKIKLIKIIHDWARPIFNLDTDYKLLTREERLQRDVDQATLKRQTSLTGKPKNRSADVDLPFSSDG